Protein AF-A0A6T0YYG4-F1 (afdb_monomer_lite)

Radius of gyration: 29.87 Å; chains: 1; bounding box: 61×113×72 Å

Foldseek 3Di:
DDDDDDDDDPPPPDPDDPDPDPPPPPPPPVDPDDDDDDDDDDDDDDDDDPDDDDPPQPQPQDQFAPAPDRDGDRPVLQVPFDDDPNDGWAPLQVPPPPPAQADLACPPPRHDNCGNPDVHTNDDDPVADSVNSVVSVVVVVVVVVVCLVVDVPRPVVPDPPDDDDDDDDDDDDDDDD

Sequence (177 aa):
MIKLEVVPYEMSQAPTPPSPGIEGTVVRVFDLCADADSVNETSSWDADSESSASEADSDVIVRLGPSRKPQQLTLS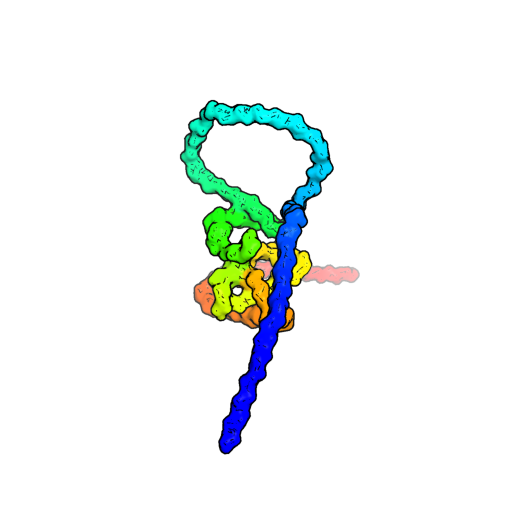TLLSVPRADGRVMSLGSARHPEECVACKFHSTARGCFEGPLCSDCHFPHSELTYSMRRKLCRRRDRLRARALLLAPGGPGARGAGAEGAAPAGRGVISEDG

pLDDT: mean 73.98, std 17.51, range [34.34, 96.5]

Organism: NCBI:txid311494

Structure (mmCIF, N/CA/C/O backbone):
data_AF-A0A6T0YYG4-F1
#
_entry.id   AF-A0A6T0YYG4-F1
#
loop_
_atom_site.group_PDB
_atom_site.id
_atom_site.type_symbol
_atom_site.label_atom_id
_atom_site.label_alt_id
_atom_site.label_comp_id
_atom_site.label_asym_id
_atom_site.label_entity_id
_atom_site.label_seq_id
_atom_site.pdbx_PDB_ins_code
_atom_site.Cartn_x
_atom_site.Cartn_y
_atom_site.Cartn_z
_atom_site.occupancy
_atom_site.B_iso_or_equiv
_atom_site.auth_seq_id
_atom_site.auth_comp_id
_atom_site.auth_asym_id
_atom_site.auth_atom_id
_atom_site.pdbx_PDB_model_num
ATOM 1 N N . MET A 1 1 ? 29.155 -51.078 -10.266 1.00 55.44 1 MET A N 1
ATOM 2 C CA . MET A 1 1 ? 28.743 -51.278 -8.859 1.00 55.44 1 MET A CA 1
ATOM 3 C C . MET A 1 1 ? 28.881 -49.939 -8.153 1.00 55.44 1 MET A C 1
ATOM 5 O O . MET A 1 1 ? 29.997 -49.452 -8.046 1.00 55.44 1 MET A O 1
ATOM 9 N N . ILE A 1 2 ? 27.770 -49.293 -7.801 1.00 48.19 2 ILE A N 1
ATOM 10 C CA . ILE A 1 2 ? 27.766 -47.952 -7.195 1.00 48.19 2 ILE A CA 1
ATOM 11 C C . ILE A 1 2 ? 27.771 -48.140 -5.675 1.00 48.19 2 ILE A C 1
ATOM 13 O O . ILE A 1 2 ? 26.847 -48.743 -5.135 1.00 48.19 2 ILE A O 1
ATOM 17 N N . LYS A 1 3 ? 28.830 -47.678 -5.000 1.00 51.50 3 LYS A N 1
ATOM 18 C CA . LYS A 1 3 ? 28.900 -47.620 -3.535 1.00 51.50 3 LYS A CA 1
ATOM 19 C C . LYS A 1 3 ? 28.125 -46.388 -3.072 1.00 51.50 3 LYS A C 1
ATOM 21 O O . LYS A 1 3 ? 28.536 -45.268 -3.352 1.00 51.50 3 LYS A O 1
ATOM 26 N N . LEU A 1 4 ? 27.000 -46.612 -2.402 1.00 62.84 4 LEU A N 1
ATOM 27 C CA . LEU A 1 4 ? 26.264 -45.582 -1.677 1.00 62.84 4 LEU A CA 1
ATOM 28 C C . LEU A 1 4 ? 26.725 -45.633 -0.220 1.00 62.84 4 LEU A C 1
ATOM 30 O O . LEU A 1 4 ? 26.376 -46.561 0.507 1.00 62.84 4 LEU A O 1
ATOM 34 N N . GLU A 1 5 ? 27.548 -44.669 0.182 1.00 69.75 5 GLU A N 1
ATOM 35 C CA . GLU A 1 5 ? 27.907 -44.459 1.584 1.00 69.75 5 GLU A CA 1
ATOM 36 C C . GLU A 1 5 ? 26.902 -43.490 2.209 1.00 69.75 5 GLU A C 1
ATOM 38 O O . GLU A 1 5 ? 26.725 -42.360 1.754 1.00 69.75 5 GLU A O 1
ATOM 43 N N . VAL A 1 6 ? 26.199 -43.970 3.234 1.00 73.62 6 VAL A N 1
ATOM 44 C CA . VAL A 1 6 ? 25.246 -43.183 4.015 1.00 73.62 6 VAL A CA 1
ATOM 45 C C . VAL A 1 6 ? 26.035 -42.446 5.088 1.00 73.62 6 VAL A C 1
ATOM 47 O O . VAL A 1 6 ? 26.528 -43.060 6.032 1.00 73.62 6 VAL A O 1
ATOM 50 N N . VAL A 1 7 ? 26.169 -41.131 4.935 1.00 75.88 7 VAL A N 1
ATOM 51 C CA . VAL A 1 7 ? 26.776 -40.272 5.956 1.00 75.88 7 VAL A CA 1
ATOM 52 C C . VAL A 1 7 ? 25.676 -39.850 6.937 1.00 75.88 7 VAL A C 1
ATOM 54 O O . VAL A 1 7 ? 24.657 -39.317 6.490 1.00 75.88 7 VAL A O 1
ATOM 57 N N . PRO A 1 8 ? 25.824 -40.088 8.253 1.00 68.25 8 PRO A N 1
ATOM 58 C CA . PRO A 1 8 ? 24.851 -39.629 9.234 1.00 68.25 8 PRO A CA 1
ATOM 59 C C . PRO A 1 8 ? 24.831 -38.097 9.269 1.00 68.25 8 PRO A C 1
ATOM 61 O O . PRO A 1 8 ? 25.856 -37.447 9.462 1.00 68.25 8 PRO A O 1
ATOM 64 N N . TYR A 1 9 ? 23.648 -37.524 9.055 1.00 75.25 9 TYR A N 1
ATOM 65 C CA . TYR A 1 9 ? 23.407 -36.093 9.181 1.00 75.25 9 TYR A CA 1
ATOM 66 C C . TYR A 1 9 ? 23.310 -35.750 10.669 1.00 75.25 9 TYR A C 1
ATOM 68 O O . TYR A 1 9 ? 22.304 -36.054 11.313 1.00 75.25 9 TYR A O 1
ATOM 76 N N . GLU A 1 10 ? 24.363 -35.156 11.233 1.00 71.00 10 GLU A N 1
ATOM 77 C CA . GLU A 1 10 ? 24.296 -34.603 12.584 1.00 71.00 10 GLU A CA 1
ATOM 78 C C . GLU A 1 10 ? 23.281 -33.457 12.604 1.00 71.00 10 GLU A C 1
ATOM 80 O O . GLU A 1 10 ? 23.464 -32.421 11.959 1.00 71.00 10 GLU A O 1
ATOM 85 N N . MET A 1 11 ? 22.188 -33.650 13.349 1.00 66.88 11 MET A N 1
ATOM 86 C CA . MET A 1 11 ? 21.245 -32.585 13.668 1.00 66.88 11 MET A CA 1
ATOM 87 C C . MET A 1 11 ? 21.965 -31.553 14.539 1.00 66.88 11 MET A C 1
ATOM 89 O O . MET A 1 11 ? 22.013 -31.671 15.763 1.00 66.88 11 MET A O 1
ATOM 93 N N . SER A 1 12 ? 22.542 -30.542 13.888 1.00 72.62 12 SER A N 1
ATOM 94 C CA . SER A 1 12 ? 22.976 -29.307 14.531 1.00 72.62 12 SER A CA 1
ATOM 95 C C . SER A 1 12 ? 21.804 -28.778 15.353 1.00 72.62 12 SER A C 1
ATOM 97 O O . SER A 1 12 ? 20.720 -28.534 14.819 1.00 72.62 12 SER A O 1
ATOM 99 N N . GLN A 1 13 ? 22.007 -28.707 16.668 1.00 67.50 13 GLN A N 1
ATOM 100 C CA . GLN A 1 13 ? 21.016 -28.238 17.627 1.00 67.50 13 GLN A CA 1
ATOM 101 C C . GLN A 1 13 ? 20.467 -26.901 17.131 1.00 67.50 13 GLN A C 1
ATOM 103 O O . GLN A 1 13 ? 21.220 -25.941 16.956 1.00 67.50 13 GLN A O 1
ATOM 108 N N . ALA A 1 14 ? 19.164 -26.867 16.845 1.00 63.75 14 ALA A N 1
ATOM 109 C CA . ALA A 1 14 ? 18.499 -25.645 16.433 1.00 63.75 14 ALA A CA 1
ATOM 110 C C . ALA A 1 14 ? 18.785 -24.560 17.484 1.00 63.75 14 ALA A C 1
ATOM 112 O O . ALA A 1 14 ? 18.705 -24.859 18.681 1.00 63.75 14 ALA A O 1
ATOM 113 N N . PRO A 1 15 ? 19.131 -23.327 17.073 1.00 70.19 15 PRO A N 1
ATOM 114 C CA . PRO A 1 15 ? 19.307 -22.237 18.018 1.00 70.19 15 PRO A CA 1
ATOM 115 C C . PRO A 1 15 ? 18.030 -22.131 18.849 1.00 70.19 15 PRO A C 1
ATOM 117 O O . PRO A 1 15 ? 16.930 -22.018 18.301 1.00 70.19 15 PRO A O 1
ATOM 120 N N . THR A 1 16 ? 18.171 -22.234 20.169 1.00 69.62 16 THR A N 1
ATOM 121 C CA . THR A 1 16 ? 17.054 -22.028 21.082 1.00 69.62 16 THR A CA 1
ATOM 122 C C . THR A 1 16 ? 16.475 -20.641 20.799 1.00 69.62 16 THR A C 1
ATOM 124 O O . THR A 1 16 ? 17.238 -19.672 20.715 1.00 69.62 16 THR A O 1
ATOM 127 N N . PRO A 1 17 ? 15.152 -20.512 20.579 1.00 71.31 17 PRO A N 1
ATOM 128 C CA . PRO A 1 17 ? 14.555 -19.197 20.418 1.00 71.31 17 PRO A CA 1
ATOM 129 C C . PRO A 1 17 ? 14.880 -18.384 21.677 1.00 71.31 17 PRO A C 1
ATOM 131 O O . PRO A 1 17 ? 14.800 -18.937 22.780 1.00 71.31 17 PRO A O 1
ATOM 134 N N . PRO A 1 18 ? 15.283 -17.108 21.543 1.00 68.56 18 PRO A N 1
ATOM 135 C CA . PRO A 1 18 ? 15.498 -16.271 22.707 1.00 68.56 18 PRO A CA 1
ATOM 136 C C . PRO A 1 18 ? 14.208 -16.279 23.523 1.00 68.56 18 PRO A C 1
ATOM 138 O O . PRO A 1 18 ? 13.122 -16.045 22.988 1.00 68.56 18 PRO A O 1
ATOM 141 N N . SER A 1 19 ? 14.338 -16.611 24.806 1.00 61.50 19 SER A N 1
ATOM 142 C CA . SER A 1 19 ? 13.266 -16.509 25.787 1.00 61.50 19 SER A CA 1
ATOM 143 C C . SER A 1 19 ? 12.554 -15.170 25.584 1.00 61.50 19 SER A C 1
ATOM 145 O O . SER A 1 19 ? 13.259 -14.167 25.432 1.00 61.50 19 SER A O 1
ATOM 147 N N . PRO A 1 20 ? 11.207 -15.104 25.573 1.00 58.69 20 PRO A N 1
ATOM 148 C CA . PRO A 1 20 ? 10.516 -13.827 25.604 1.00 58.69 20 PRO A CA 1
ATOM 149 C C . PRO A 1 20 ? 10.836 -13.183 26.952 1.00 58.69 20 PRO A C 1
ATOM 151 O O . PRO A 1 20 ? 10.154 -13.392 27.954 1.00 58.69 20 PRO A O 1
ATOM 154 N N . GLY A 1 21 ? 11.938 -12.436 26.980 1.00 46.66 21 GLY A N 1
ATOM 155 C CA . GLY A 1 21 ? 12.153 -11.403 27.959 1.00 46.66 21 GLY A CA 1
ATOM 156 C C . GLY A 1 21 ? 10.920 -10.531 27.877 1.00 46.66 21 GLY A C 1
ATOM 157 O O . GLY A 1 21 ? 10.606 -9.968 26.829 1.00 46.66 21 GLY A O 1
ATOM 158 N N . ILE A 1 22 ? 10.188 -10.492 28.977 1.00 52.34 22 ILE A N 1
ATOM 159 C CA . ILE A 1 22 ? 9.171 -9.496 29.291 1.00 52.34 22 ILE A CA 1
ATOM 160 C C . ILE A 1 22 ? 9.891 -8.145 29.416 1.00 52.34 22 ILE A C 1
ATOM 162 O O . ILE A 1 22 ? 9.968 -7.531 30.473 1.00 52.34 22 ILE A O 1
ATOM 166 N N . GLU A 1 23 ? 10.493 -7.700 28.318 1.00 48.22 23 GLU A N 1
ATOM 167 C CA . GLU A 1 23 ? 10.829 -6.314 28.094 1.00 48.22 23 GLU A CA 1
ATOM 168 C C . GLU A 1 23 ? 9.490 -5.653 27.814 1.00 48.22 23 GLU A C 1
ATOM 170 O O . GLU A 1 23 ? 8.840 -5.911 26.795 1.00 48.22 23 GLU A O 1
ATOM 175 N N . GLY A 1 24 ? 9.019 -4.891 28.802 1.00 45.84 24 GLY A N 1
ATOM 176 C CA . GLY A 1 24 ? 7.764 -4.169 28.732 1.00 45.84 24 GLY A CA 1
ATOM 177 C C . GLY A 1 24 ? 7.629 -3.506 27.369 1.00 45.84 24 GLY A C 1
ATOM 178 O O . GLY A 1 24 ? 8.444 -2.667 26.980 1.00 45.84 24 GLY A O 1
ATOM 179 N N . THR A 1 25 ? 6.596 -3.909 26.631 1.00 42.75 25 THR A N 1
ATOM 180 C CA . THR A 1 25 ? 6.190 -3.199 25.428 1.00 42.75 25 THR A CA 1
ATOM 181 C C . THR A 1 25 ? 5.700 -1.839 25.888 1.00 42.75 25 THR A C 1
ATOM 183 O O . THR A 1 25 ? 4.537 -1.654 26.234 1.00 42.75 25 THR A O 1
ATOM 186 N N . VAL A 1 26 ? 6.612 -0.873 25.906 1.00 38.94 26 VAL A N 1
ATOM 187 C CA . VAL A 1 26 ? 6.251 0.533 25.883 1.00 38.94 26 VAL A CA 1
ATOM 188 C C . VAL A 1 26 ? 5.631 0.743 24.511 1.00 38.94 26 VAL A C 1
ATOM 190 O O . VAL A 1 26 ? 6.321 0.969 23.513 1.00 38.94 26 VAL A O 1
ATOM 193 N N . VAL A 1 27 ? 4.307 0.612 24.444 1.00 34.34 27 VAL A N 1
ATOM 194 C CA . VAL A 1 27 ? 3.524 1.209 23.373 1.00 34.34 27 VAL A CA 1
ATOM 195 C C . VAL A 1 27 ? 3.804 2.701 23.490 1.00 34.34 27 VAL A C 1
ATOM 197 O O . VAL A 1 27 ? 3.193 3.398 24.291 1.00 34.34 27 VAL A O 1
ATOM 200 N N . ARG A 1 28 ? 4.794 3.197 22.742 1.00 38.03 28 ARG A N 1
ATOM 201 C CA . ARG A 1 28 ? 4.978 4.633 22.540 1.00 38.03 28 ARG A CA 1
ATOM 202 C C . ARG A 1 28 ? 3.833 5.113 21.657 1.00 38.03 28 ARG A C 1
ATOM 204 O O . ARG A 1 28 ? 3.995 5.342 20.460 1.00 38.03 28 ARG A O 1
ATOM 211 N N . VAL A 1 29 ? 2.661 5.238 22.273 1.00 44.78 29 VAL A N 1
ATOM 212 C CA . VAL A 1 29 ? 1.767 6.350 21.987 1.00 44.78 29 VAL A CA 1
ATOM 213 C C . VAL A 1 29 ? 2.624 7.598 22.190 1.00 44.78 29 VAL A C 1
ATOM 215 O O . VAL A 1 29 ? 3.399 7.678 23.143 1.00 44.78 29 VAL A O 1
ATOM 218 N N . PHE A 1 30 ? 2.583 8.534 21.251 1.00 41.38 30 PHE A N 1
ATOM 219 C CA . PHE A 1 30 ? 3.091 9.873 21.516 1.00 41.38 30 PHE A CA 1
ATOM 220 C C . PHE A 1 30 ? 2.168 10.505 22.570 1.00 41.38 30 PHE A C 1
ATOM 222 O O . PHE A 1 30 ? 1.259 11.245 22.225 1.00 41.38 30 PHE A O 1
ATOM 229 N N . ASP A 1 31 ? 2.403 10.164 23.832 1.00 41.50 31 ASP A N 1
ATOM 230 C CA . ASP A 1 31 ? 1.935 10.880 25.008 1.00 41.50 31 ASP A CA 1
ATOM 231 C C . ASP A 1 31 ? 3.180 11.432 25.697 1.00 41.50 31 ASP A C 1
ATOM 233 O O . ASP A 1 31 ? 3.932 10.741 26.386 1.00 41.50 31 ASP A O 1
ATOM 237 N N . LEU A 1 32 ? 3.440 12.707 25.430 1.00 57.53 32 LEU A N 1
ATOM 238 C CA . LEU A 1 32 ? 4.181 13.548 26.352 1.00 57.53 32 LEU A CA 1
ATOM 239 C C . LEU A 1 32 ? 3.169 14.009 27.392 1.00 57.53 32 LEU A C 1
ATOM 241 O O . LEU A 1 32 ? 2.411 14.921 27.096 1.00 57.53 32 LEU A O 1
ATOM 245 N N . CYS A 1 33 ? 3.169 13.350 28.548 1.00 41.28 33 CYS A N 1
ATOM 246 C CA . CYS A 1 33 ? 2.878 13.901 29.874 1.00 41.28 33 CYS A CA 1
ATOM 247 C C . CYS A 1 33 ? 3.189 12.790 30.883 1.00 41.28 33 CYS A C 1
ATOM 249 O O . CYS A 1 33 ? 2.337 11.980 31.234 1.00 41.28 33 CYS A O 1
ATOM 251 N N . ALA A 1 34 ? 4.456 12.721 31.284 1.00 50.53 34 ALA A N 1
ATOM 252 C CA . ALA A 1 34 ? 4.833 12.066 32.520 1.00 50.53 34 ALA A CA 1
ATOM 253 C C . ALA A 1 34 ? 4.565 13.059 33.651 1.00 50.53 34 ALA A C 1
ATOM 255 O O . ALA A 1 34 ? 5.237 14.081 33.699 1.00 50.53 34 ALA A O 1
ATOM 256 N N . ASP A 1 35 ? 3.623 12.738 34.532 1.00 44.50 35 ASP A N 1
ATOM 257 C CA . ASP A 1 35 ? 3.687 13.114 35.940 1.00 44.50 35 ASP A CA 1
ATOM 258 C C . ASP A 1 35 ? 3.151 11.944 36.765 1.00 44.50 35 ASP A C 1
ATOM 260 O O . ASP A 1 35 ? 2.163 11.293 36.416 1.00 44.50 35 ASP A O 1
ATOM 264 N N . ALA A 1 36 ? 3.917 11.628 37.800 1.00 56.75 36 ALA A N 1
ATOM 265 C CA . ALA A 1 36 ? 3.748 10.503 38.693 1.00 56.75 36 ALA A CA 1
ATOM 266 C C . ALA A 1 36 ? 2.722 10.792 39.802 1.00 56.75 36 ALA A C 1
ATOM 268 O O . ALA A 1 36 ? 2.453 11.940 40.141 1.00 56.75 36 ALA A O 1
ATOM 269 N N . ASP A 1 37 ? 2.244 9.690 40.384 1.00 58.47 37 ASP A N 1
ATOM 270 C CA . ASP A 1 37 ? 1.602 9.549 41.693 1.00 58.47 37 ASP A CA 1
ATOM 271 C C . ASP A 1 37 ? 0.221 10.188 41.908 1.00 58.47 37 ASP A C 1
ATOM 273 O O . ASP A 1 37 ? 0.076 11.325 42.349 1.00 58.47 37 ASP A O 1
ATOM 277 N N . SER A 1 38 ? -0.825 9.367 41.771 1.00 54.59 38 SER A N 1
ATOM 278 C CA . SER A 1 38 ? -2.015 9.507 42.613 1.00 54.59 38 SER A CA 1
ATOM 279 C C . SER A 1 38 ? -2.749 8.174 42.735 1.00 54.59 38 SER A C 1
ATOM 281 O O . SER A 1 38 ? -3.387 7.685 41.805 1.00 54.59 38 SER A O 1
ATOM 283 N N . VAL A 1 39 ? -2.623 7.570 43.914 1.00 67.19 39 VAL A N 1
ATOM 284 C CA . VAL A 1 39 ? -3.561 6.573 44.420 1.00 67.19 39 VAL A CA 1
ATOM 285 C C . VAL A 1 39 ? -4.910 7.262 44.617 1.00 67.19 39 VAL A C 1
ATOM 287 O O . VAL A 1 39 ? -5.011 8.143 45.463 1.00 67.19 39 VAL A O 1
ATOM 290 N N . ASN A 1 40 ? -5.952 6.865 43.883 1.00 47.84 40 ASN A N 1
ATOM 291 C CA . ASN A 1 40 ? -7.298 7.069 44.402 1.00 47.84 40 ASN A CA 1
ATOM 292 C C . ASN A 1 40 ? -8.277 5.958 44.017 1.00 47.84 40 ASN A C 1
ATOM 294 O O . ASN A 1 40 ? -8.550 5.716 42.847 1.00 47.84 40 ASN A O 1
ATOM 298 N N . GLU A 1 41 ? -8.754 5.311 45.078 1.00 48.38 41 GLU A N 1
ATOM 299 C CA . GLU A 1 41 ? -10.101 4.801 45.322 1.00 48.38 41 GLU A CA 1
ATOM 300 C C . GLU A 1 41 ? -10.849 4.063 44.201 1.00 48.38 41 GLU A C 1
ATOM 302 O O . GLU A 1 41 ? -11.306 4.608 43.198 1.00 48.38 41 GLU A O 1
ATOM 307 N N . THR A 1 42 ? -11.100 2.790 44.503 1.00 55.41 42 THR A N 1
ATOM 308 C CA . THR A 1 42 ? -12.213 1.981 44.011 1.00 55.41 42 THR A CA 1
ATOM 309 C C . THR A 1 42 ? -13.535 2.743 44.131 1.00 55.41 42 THR A C 1
ATOM 311 O O . THR A 1 42 ? -14.165 2.749 45.188 1.00 55.41 42 THR A O 1
ATOM 314 N N . SER A 1 43 ? -13.967 3.369 43.039 1.00 49.19 43 SER A N 1
ATOM 315 C CA . SER A 1 43 ? -15.344 3.825 42.874 1.00 49.19 43 SER A CA 1
ATOM 316 C C . SER A 1 43 ? -16.200 2.642 42.426 1.00 49.19 43 SER A C 1
ATOM 318 O O . SER A 1 43 ? -15.890 1.969 41.446 1.00 49.19 43 SER A O 1
ATOM 320 N N . SER A 1 44 ? -17.244 2.364 43.206 1.00 55.81 44 SER A N 1
ATOM 321 C CA . SER A 1 44 ? -18.344 1.455 42.884 1.00 55.81 44 SER A CA 1
ATOM 322 C C . SER A 1 44 ? -19.148 2.064 41.740 1.00 55.81 44 SER A C 1
ATOM 324 O O . SER A 1 44 ? -19.658 3.174 41.878 1.00 55.81 44 SER A O 1
ATOM 326 N N . TRP A 1 45 ? -19.225 1.373 40.606 1.00 69.50 45 TRP A N 1
ATOM 327 C CA . TRP A 1 45 ? -20.071 1.769 39.481 1.00 69.50 45 TRP A CA 1
ATOM 328 C C . TRP A 1 45 ? -21.381 1.005 39.610 1.00 69.50 45 TRP A C 1
ATOM 330 O O . TRP A 1 45 ? -21.578 -0.027 38.971 1.00 69.50 45 TRP A O 1
ATOM 340 N N . ASP A 1 46 ? -22.240 1.489 40.500 1.00 55.97 46 ASP A N 1
ATOM 341 C CA . ASP A 1 46 ? -23.637 1.086 40.508 1.00 55.97 46 ASP A CA 1
ATOM 342 C C . ASP A 1 46 ? -24.366 1.725 39.315 1.00 55.97 46 ASP A C 1
ATOM 344 O O . ASP A 1 46 ? -24.091 2.861 38.915 1.00 55.97 46 ASP A O 1
ATOM 348 N N . ALA A 1 47 ? -25.257 0.917 38.739 1.00 63.94 47 ALA A N 1
ATOM 349 C CA . ALA A 1 47 ? -26.221 1.214 37.683 1.00 63.94 47 ALA A CA 1
ATOM 350 C C . ALA A 1 47 ? -27.014 2.510 37.983 1.00 63.94 47 ALA A C 1
ATOM 352 O O . ALA A 1 47 ? -27.115 2.936 39.126 1.00 63.94 47 ALA A O 1
ATOM 353 N N . ASP A 1 48 ? -27.552 3.273 37.038 1.00 54.88 48 ASP A N 1
ATOM 354 C CA . ASP A 1 48 ? -28.320 2.916 35.854 1.00 54.88 48 ASP A CA 1
ATOM 355 C C . ASP A 1 48 ? -28.185 4.055 34.830 1.00 54.88 48 ASP A C 1
ATOM 357 O O . ASP A 1 48 ? -28.221 5.239 35.171 1.00 54.88 48 ASP A O 1
ATOM 361 N N . SER A 1 49 ? -28.037 3.732 33.548 1.00 62.88 49 SER A N 1
ATOM 362 C CA . SER A 1 49 ? -28.123 4.737 32.484 1.00 62.88 49 SER A CA 1
ATOM 363 C C . SER A 1 49 ? -28.849 4.151 31.289 1.00 62.88 49 SER A C 1
ATOM 365 O O . SER A 1 49 ? -28.253 3.586 30.373 1.00 62.88 49 SER A O 1
ATOM 367 N N . GLU A 1 50 ? -30.169 4.315 31.313 1.00 61.72 50 GLU A N 1
ATOM 368 C CA . GLU A 1 50 ? -31.065 4.105 30.182 1.00 61.72 50 GLU A CA 1
ATOM 369 C C . GLU A 1 50 ? -30.790 5.179 29.116 1.00 61.72 50 GLU A C 1
ATOM 371 O O . GLU A 1 50 ? -31.475 6.196 29.005 1.00 61.72 50 GLU A O 1
ATOM 376 N N . SER A 1 51 ? -29.726 4.987 28.336 1.00 61.47 51 SER A N 1
ATOM 377 C CA . SER A 1 51 ? -29.434 5.839 27.186 1.00 61.47 51 SER A CA 1
ATOM 378 C C . SER A 1 51 ? -30.291 5.400 26.007 1.00 61.47 51 SER A C 1
ATOM 380 O O . SER A 1 51 ? -30.072 4.351 25.404 1.00 61.47 51 SER A O 1
ATOM 382 N N . SER A 1 52 ? -31.278 6.231 25.681 1.00 61.16 52 SER A N 1
ATOM 383 C CA . SER A 1 52 ? -32.057 6.130 24.450 1.00 61.16 52 SER A CA 1
ATOM 384 C C . SER A 1 52 ? -31.121 6.264 23.246 1.00 61.16 52 SER A C 1
ATOM 386 O O . SER A 1 52 ? -30.636 7.352 22.933 1.00 61.16 52 SER A O 1
ATOM 388 N N . ALA A 1 53 ? -30.842 5.132 22.602 1.00 54.25 53 ALA A N 1
ATOM 389 C CA . ALA A 1 53 ? -30.013 5.027 21.413 1.00 54.25 53 ALA A CA 1
ATOM 390 C C . ALA A 1 53 ? -30.700 5.729 20.234 1.00 54.25 53 ALA A C 1
ATOM 392 O O . ALA A 1 53 ? -31.565 5.166 19.567 1.00 54.25 53 ALA A O 1
ATOM 393 N N . SER A 1 54 ? -30.312 6.975 19.974 1.00 64.12 54 SER A N 1
ATOM 394 C CA . SER A 1 54 ? -30.381 7.485 18.609 1.00 64.12 54 SER A CA 1
ATOM 395 C C . SER A 1 54 ? -29.181 6.904 17.868 1.00 64.12 54 SER A C 1
ATOM 397 O O . SER A 1 54 ? -28.056 6.983 18.361 1.00 64.12 54 SER A O 1
ATOM 399 N N . GLU A 1 55 ? -29.427 6.256 16.729 1.00 66.56 55 GLU A N 1
ATOM 400 C CA . GLU A 1 55 ? -28.411 5.681 15.841 1.00 66.56 55 GLU A CA 1
ATOM 401 C C . GLU A 1 55 ? -27.583 6.799 15.182 1.00 66.56 55 GLU A C 1
ATOM 403 O O . GLU A 1 55 ? -27.646 7.046 13.981 1.00 66.56 55 GLU A O 1
ATOM 408 N N . ALA A 1 56 ? -26.837 7.547 15.991 1.00 62.59 56 ALA A N 1
ATOM 409 C CA . ALA A 1 56 ? -25.781 8.417 15.525 1.00 62.59 56 ALA A CA 1
ATOM 410 C C . ALA A 1 56 ? -24.542 7.536 15.358 1.00 62.59 56 ALA A C 1
ATOM 412 O O . ALA A 1 56 ? -23.861 7.214 16.336 1.00 62.59 56 ALA A O 1
ATOM 413 N N . ASP A 1 57 ? -24.313 7.104 14.117 1.00 61.91 57 ASP A N 1
ATOM 414 C CA . ASP A 1 57 ? -23.096 6.436 13.655 1.00 61.91 57 ASP A CA 1
ATOM 415 C C . ASP A 1 57 ? -21.892 7.220 14.193 1.00 61.91 57 ASP A C 1
ATOM 417 O O . ASP A 1 57 ? -21.595 8.342 13.771 1.00 61.91 57 ASP A O 1
ATOM 421 N N . SER A 1 58 ? -21.308 6.714 15.276 1.00 64.62 58 SER A N 1
ATOM 422 C CA . SER A 1 58 ? -20.307 7.451 16.031 1.00 64.62 58 SER A CA 1
ATOM 423 C C . SER A 1 58 ? -18.994 7.239 15.303 1.00 64.62 58 SER A C 1
ATOM 425 O O . SER A 1 58 ? -18.347 6.201 15.451 1.00 64.62 58 SER A O 1
ATOM 427 N N . ASP A 1 59 ? -18.614 8.217 14.484 1.00 62.12 59 ASP A N 1
ATOM 428 C CA . ASP A 1 59 ? -17.341 8.207 13.775 1.00 62.12 59 ASP A CA 1
ATOM 429 C C . ASP A 1 59 ? -16.186 8.165 14.787 1.00 62.12 59 ASP A C 1
ATOM 431 O O . ASP A 1 59 ? -15.754 9.180 15.342 1.00 62.12 59 ASP A O 1
ATOM 435 N N . VAL A 1 60 ? -15.663 6.965 15.042 1.00 67.44 60 VAL A N 1
ATOM 436 C CA . VAL A 1 60 ? -14.464 6.777 15.859 1.00 67.44 60 VAL A CA 1
ATOM 437 C C . VAL A 1 60 ? -13.267 7.309 15.072 1.00 67.44 60 VAL A C 1
ATOM 439 O O . VAL A 1 60 ? -12.734 6.659 14.173 1.00 67.44 60 VAL A O 1
ATOM 442 N N . ILE A 1 61 ? -12.814 8.514 15.417 1.00 59.38 61 ILE A N 1
ATOM 443 C CA . ILE A 1 61 ? -11.659 9.145 14.774 1.00 59.38 61 ILE A CA 1
ATOM 444 C C . ILE A 1 61 ? -10.370 8.495 15.292 1.00 59.38 61 ILE A C 1
ATOM 446 O O . ILE A 1 61 ? -9.805 8.910 16.304 1.00 59.38 61 ILE A O 1
ATOM 450 N N . VAL A 1 62 ? -9.856 7.499 14.569 1.00 66.44 62 VAL A N 1
ATOM 451 C CA . VAL A 1 62 ? -8.543 6.907 14.869 1.00 66.44 62 VAL A CA 1
ATOM 452 C C . VAL A 1 62 ? -7.444 7.685 14.146 1.00 66.44 62 VAL A C 1
ATOM 454 O O . VAL A 1 62 ? -7.308 7.631 12.925 1.00 66.44 62 VAL A O 1
ATOM 457 N N . ARG A 1 63 ? -6.616 8.408 14.907 1.00 58.62 63 ARG A N 1
ATOM 458 C CA . ARG A 1 63 ? -5.446 9.115 14.367 1.00 58.62 63 ARG A CA 1
ATOM 459 C C . ARG A 1 63 ? -4.302 8.134 14.116 1.00 58.62 63 ARG A C 1
ATOM 461 O O . ARG A 1 63 ? -3.687 7.643 15.056 1.00 58.62 63 ARG A O 1
ATOM 468 N N . LEU A 1 64 ? -3.999 7.870 12.844 1.00 65.00 64 LEU A N 1
ATOM 469 C CA . LEU A 1 64 ? -2.960 6.915 12.448 1.00 65.00 64 LEU A CA 1
ATOM 470 C C . LEU A 1 64 ? -1.785 7.626 11.760 1.00 65.00 64 LEU A C 1
ATOM 472 O O . LEU A 1 64 ? -1.908 8.148 10.654 1.00 65.00 64 LEU A O 1
ATOM 476 N N . GLY A 1 65 ? -0.623 7.596 12.419 1.00 57.25 65 GLY A N 1
ATOM 477 C CA . GLY A 1 65 ? 0.676 8.001 11.869 1.00 57.25 65 GLY A CA 1
ATOM 478 C C . GLY A 1 65 ? 1.048 9.487 12.024 1.00 57.25 65 GLY A C 1
ATOM 479 O O . GLY A 1 65 ? 0.232 10.301 12.451 1.00 57.25 65 GLY A O 1
ATOM 480 N N . PRO A 1 66 ? 2.284 9.872 11.632 1.00 58.62 66 PRO A N 1
ATOM 481 C CA . PRO A 1 66 ? 2.804 11.249 11.699 1.00 58.62 66 PRO A CA 1
ATOM 482 C C . PRO A 1 66 ? 2.198 12.175 10.624 1.00 58.62 66 PRO A C 1
ATOM 484 O O . PRO A 1 66 ? 2.798 13.174 10.217 1.00 58.62 66 PRO A O 1
ATOM 487 N N . SER A 1 67 ? 1.032 11.808 10.095 1.00 56.06 67 SER A N 1
ATOM 488 C CA . SER A 1 67 ? 0.397 12.492 8.983 1.00 56.06 67 SER A CA 1
ATOM 489 C C . SER A 1 67 ? -0.052 13.883 9.425 1.00 56.06 67 SER A C 1
ATOM 491 O O . SER A 1 67 ? -0.717 14.047 10.444 1.00 56.06 67 SER A O 1
ATOM 493 N N . ARG A 1 68 ? 0.284 14.912 8.636 1.00 59.81 68 ARG A N 1
ATOM 494 C CA . ARG A 1 68 ? -0.085 16.315 8.916 1.00 59.81 68 ARG A CA 1
ATOM 495 C C . ARG A 1 68 ? -1.600 16.565 8.891 1.00 59.81 68 ARG A C 1
ATOM 497 O O . ARG A 1 68 ? -2.031 17.670 9.199 1.00 59.81 68 ARG A O 1
ATOM 504 N N . LYS A 1 69 ? -2.397 15.574 8.483 1.00 65.00 69 LYS A N 1
ATOM 505 C CA . LYS A 1 69 ? -3.858 15.622 8.490 1.00 65.00 69 LYS A CA 1
ATOM 506 C C . LYS A 1 69 ? -4.380 14.315 9.092 1.00 65.00 69 LYS A C 1
ATOM 508 O O . LYS A 1 69 ? -4.073 13.263 8.530 1.00 65.00 69 LYS A O 1
ATOM 513 N N . PRO A 1 70 ? -5.128 14.353 10.207 1.00 68.81 70 PRO A N 1
ATOM 514 C CA . PRO A 1 70 ? -5.783 13.160 10.720 1.00 68.81 70 PRO A CA 1
ATOM 515 C C . PRO A 1 70 ? -6.769 12.660 9.662 1.00 68.81 70 PRO A C 1
ATOM 517 O O . PRO A 1 70 ? -7.609 13.423 9.188 1.00 68.81 70 PRO A O 1
ATOM 520 N N . GLN A 1 71 ? -6.629 11.404 9.250 1.00 75.00 71 GLN A N 1
ATOM 521 C CA . GLN A 1 71 ? -7.627 10.750 8.412 1.00 75.00 71 GLN A CA 1
ATOM 522 C C . GLN A 1 71 ? -8.694 10.158 9.329 1.00 75.00 71 GLN A C 1
ATOM 524 O O . GLN A 1 71 ? -8.361 9.497 10.311 1.00 75.00 71 GLN A O 1
ATOM 529 N N . GLN A 1 72 ? -9.960 10.429 9.029 1.00 80.94 72 GLN A N 1
ATOM 530 C CA . GLN A 1 72 ? -11.085 9.773 9.685 1.00 80.94 72 GLN A CA 1
ATOM 531 C C . GLN A 1 72 ? -11.341 8.453 8.962 1.00 80.94 72 GLN A C 1
ATOM 533 O O . GLN A 1 72 ? -11.435 8.431 7.734 1.00 80.94 72 GLN A O 1
ATOM 538 N N . LEU A 1 73 ? -11.396 7.358 9.716 1.00 81.12 73 LEU A N 1
ATOM 539 C CA . LEU A 1 73 ? -11.687 6.026 9.198 1.00 81.12 73 LEU A CA 1
ATOM 540 C C . LEU A 1 73 ? -12.941 5.510 9.876 1.00 81.12 73 LEU A C 1
ATOM 542 O O . LEU A 1 73 ? -13.034 5.556 11.098 1.00 81.12 73 LEU A O 1
ATOM 546 N N . THR A 1 74 ? -13.863 4.968 9.088 1.00 86.94 74 THR A N 1
ATOM 547 C CA . THR A 1 74 ? -15.010 4.250 9.639 1.00 86.94 74 THR A CA 1
ATOM 548 C C . THR A 1 74 ? -14.540 2.954 10.304 1.00 86.94 74 THR A C 1
ATOM 550 O O . THR A 1 74 ? -13.562 2.326 9.870 1.00 86.94 74 THR A O 1
ATOM 553 N N . LEU A 1 75 ? -15.263 2.502 11.332 1.00 85.75 75 LEU A N 1
ATOM 554 C CA . LEU A 1 75 ? -14.982 1.218 11.986 1.00 85.75 75 LEU A CA 1
ATOM 555 C C . LEU A 1 75 ? -15.058 0.046 11.003 1.00 85.75 75 LEU A C 1
ATOM 557 O O . LEU A 1 75 ? -14.213 -0.848 11.043 1.00 85.75 75 LEU A O 1
ATOM 561 N N . SER A 1 76 ? -16.008 0.088 10.065 1.00 88.44 76 SER A N 1
ATOM 562 C CA . SER A 1 76 ? -16.132 -0.903 8.991 1.00 88.44 76 SER A CA 1
ATOM 563 C C . SER A 1 76 ? -14.853 -1.010 8.155 1.00 88.44 76 SER A C 1
ATOM 565 O O . SER A 1 76 ? -14.383 -2.115 7.879 1.00 88.44 76 SER A O 1
ATOM 567 N N . THR A 1 77 ? -14.225 0.127 7.835 1.00 86.56 77 THR A N 1
ATOM 568 C CA . THR A 1 77 ? -12.947 0.151 7.114 1.00 86.56 77 THR A CA 1
ATOM 569 C C . THR A 1 77 ? -11.851 -0.500 7.948 1.00 86.56 77 THR A C 1
ATOM 571 O O . THR A 1 77 ? -11.167 -1.390 7.449 1.00 86.56 77 THR A O 1
ATOM 574 N N . LEU A 1 78 ? -11.711 -0.124 9.224 1.00 86.38 78 LEU A N 1
ATOM 575 C CA . LEU A 1 78 ? -10.681 -0.665 10.124 1.00 86.38 78 LEU A CA 1
ATOM 576 C C . LEU A 1 78 ? -10.795 -2.178 10.353 1.00 86.38 78 LEU A C 1
ATOM 578 O O . LEU A 1 78 ? -9.770 -2.846 10.500 1.00 86.38 78 LEU A O 1
ATOM 582 N N . LEU A 1 79 ? -12.014 -2.715 10.375 1.00 89.56 79 LEU A N 1
ATOM 583 C CA . LEU A 1 79 ? -12.262 -4.153 10.497 1.00 89.56 79 LEU A CA 1
ATOM 584 C C . LEU A 1 79 ? -11.937 -4.919 9.208 1.00 89.56 79 LEU A C 1
ATOM 586 O O . LEU A 1 79 ? -11.524 -6.073 9.282 1.00 89.56 79 LEU A O 1
ATOM 590 N N . SER A 1 80 ? -12.069 -4.280 8.041 1.00 89.25 80 SER A N 1
ATOM 591 C CA . SER A 1 80 ? -11.717 -4.889 6.749 1.00 89.25 80 SER A CA 1
ATOM 592 C C . SER A 1 80 ? -10.208 -4.973 6.497 1.00 89.25 80 SER A C 1
ATOM 594 O O . SER A 1 80 ? -9.761 -5.736 5.639 1.00 89.25 80 SER A O 1
ATOM 596 N N . VAL A 1 81 ? -9.408 -4.180 7.219 1.00 90.75 81 VAL A N 1
ATOM 597 C CA . VAL A 1 81 ? -7.966 -4.125 6.984 1.00 90.75 81 VAL A CA 1
ATOM 598 C C . VAL A 1 81 ? -7.290 -5.377 7.553 1.00 90.75 81 VAL A C 1
ATOM 600 O O . VAL A 1 81 ? -7.427 -5.652 8.750 1.00 90.75 81 VAL A O 1
ATOM 603 N N . PRO A 1 82 ? -6.509 -6.120 6.744 1.00 92.62 82 PRO A N 1
ATOM 604 C CA . PRO A 1 82 ? -5.792 -7.289 7.231 1.00 92.62 82 PRO A CA 1
ATOM 605 C C . PRO A 1 82 ? -4.829 -6.921 8.366 1.00 92.62 82 PRO A C 1
ATOM 607 O O . PRO A 1 82 ? -4.262 -5.825 8.409 1.00 92.62 82 PRO A O 1
ATOM 610 N N . ARG A 1 83 ? -4.629 -7.854 9.297 1.00 94.19 83 ARG A N 1
ATOM 611 C CA . ARG A 1 83 ? -3.708 -7.700 10.427 1.00 94.19 83 ARG A CA 1
ATOM 612 C C . ARG A 1 83 ? -2.600 -8.736 10.327 1.00 94.19 83 ARG A C 1
ATOM 614 O O . ARG A 1 83 ? -2.868 -9.891 10.016 1.00 94.19 83 ARG A O 1
ATOM 621 N N . ALA A 1 84 ? -1.375 -8.315 10.606 1.00 92.81 84 ALA A N 1
ATOM 622 C CA . ALA A 1 84 ? -0.207 -9.186 10.674 1.00 92.81 84 ALA A CA 1
ATOM 623 C C . ALA A 1 84 ? 0.577 -8.841 11.941 1.00 92.81 84 ALA A C 1
ATOM 625 O O . ALA A 1 84 ? 0.824 -7.662 12.199 1.00 92.81 84 ALA A O 1
ATOM 626 N N . ASP A 1 85 ? 0.904 -9.845 12.756 1.00 91.25 85 ASP A N 1
ATOM 627 C CA . ASP A 1 85 ? 1.674 -9.686 14.001 1.00 91.25 85 ASP A CA 1
ATOM 628 C C . ASP A 1 85 ? 1.086 -8.635 14.964 1.00 91.25 85 ASP A C 1
ATOM 630 O O . ASP A 1 85 ? 1.795 -7.823 15.560 1.00 91.25 85 ASP A O 1
ATOM 634 N N . GLY A 1 86 ? -0.248 -8.576 15.054 1.00 89.44 86 GLY A N 1
ATOM 635 C CA . GLY A 1 86 ? -0.958 -7.587 15.874 1.00 89.44 86 GLY A CA 1
ATOM 636 C C . GLY A 1 86 ? -0.930 -6.153 15.324 1.00 89.44 86 GLY A C 1
ATOM 637 O O . GLY A 1 86 ? -1.480 -5.250 15.951 1.00 89.44 86 GLY A O 1
ATOM 638 N N . ARG A 1 87 ? -0.341 -5.922 14.143 1.00 89.31 87 ARG A N 1
ATOM 639 C CA . ARG A 1 87 ? -0.314 -4.619 13.466 1.00 89.31 87 ARG A CA 1
ATOM 640 C C . ARG A 1 87 ? -1.344 -4.565 12.346 1.00 89.31 87 ARG A C 1
ATOM 642 O O . ARG A 1 87 ? -1.506 -5.508 11.573 1.00 89.31 87 ARG A O 1
ATOM 649 N N . VAL A 1 88 ? -2.019 -3.425 12.237 1.00 91.19 88 VAL A N 1
ATOM 650 C CA . VAL A 1 88 ? -2.933 -3.136 11.128 1.00 91.19 88 VAL A CA 1
ATOM 651 C C . VAL A 1 88 ? -2.106 -2.910 9.864 1.00 91.19 88 VAL A C 1
ATOM 653 O O . VAL A 1 88 ? -1.191 -2.081 9.855 1.00 91.19 88 VAL A O 1
ATOM 656 N N . MET A 1 89 ? -2.394 -3.675 8.814 1.00 94.44 89 MET A N 1
ATOM 657 C CA . MET A 1 89 ? -1.728 -3.533 7.521 1.00 94.44 89 MET A CA 1
ATOM 658 C C . MET A 1 89 ? -2.375 -2.416 6.702 1.00 94.44 89 MET A C 1
ATOM 660 O O . MET A 1 89 ? -3.123 -1.596 7.220 1.00 94.44 89 MET A O 1
ATOM 664 N N . SER A 1 90 ? -2.026 -2.306 5.430 1.00 95.25 90 SER A N 1
ATOM 665 C CA . SER A 1 90 ? -2.707 -1.405 4.512 1.00 95.25 90 SER A CA 1
ATOM 666 C C . SER A 1 90 ? -3.832 -2.120 3.766 1.00 95.25 90 SER A C 1
ATOM 668 O O . SER A 1 90 ? -3.814 -3.342 3.628 1.00 95.25 90 SER A O 1
ATOM 670 N N . LEU A 1 91 ? -4.773 -1.368 3.197 1.00 94.44 91 LEU A N 1
ATOM 671 C CA . LEU A 1 91 ? -5.768 -1.908 2.265 1.00 94.44 91 LEU A CA 1
ATOM 672 C C . LEU A 1 91 ? -5.107 -2.618 1.073 1.00 94.44 91 LEU A C 1
ATOM 674 O O . LEU A 1 91 ? -5.580 -3.658 0.621 1.00 94.44 91 LEU A O 1
ATOM 678 N N . GLY A 1 92 ? -3.966 -2.106 0.600 1.00 94.00 92 GLY A N 1
ATOM 679 C CA . GLY A 1 92 ? -3.179 -2.744 -0.456 1.00 94.00 92 GLY A CA 1
ATOM 680 C C . GLY A 1 92 ? -2.665 -4.144 -0.098 1.00 94.00 92 GLY A C 1
ATOM 681 O O . GLY A 1 92 ? -2.420 -4.944 -1.002 1.00 94.00 92 GLY A O 1
ATOM 682 N N . SER A 1 93 ? -2.541 -4.473 1.192 1.00 95.62 93 SER A N 1
ATOM 683 C CA . SER A 1 93 ? -2.145 -5.810 1.646 1.00 95.62 93 SER A CA 1
ATOM 684 C C . SER A 1 93 ? -3.215 -6.878 1.406 1.00 95.62 93 SER A C 1
ATOM 686 O O . SER A 1 93 ? -2.871 -8.054 1.368 1.00 95.62 93 SER A O 1
ATOM 688 N N . ALA A 1 94 ? -4.481 -6.510 1.170 1.00 94.19 94 ALA A N 1
ATOM 689 C CA . ALA A 1 94 ? -5.542 -7.473 0.850 1.00 94.19 94 ALA A CA 1
ATOM 690 C C . ALA A 1 94 ? -5.315 -8.212 -0.486 1.00 94.19 94 ALA A C 1
ATOM 692 O O . ALA A 1 94 ? -5.942 -9.233 -0.743 1.00 94.19 94 ALA A O 1
ATOM 693 N N . ARG A 1 95 ? -4.413 -7.704 -1.341 1.00 92.31 95 ARG A N 1
ATOM 694 C CA . ARG A 1 95 ? -4.052 -8.306 -2.640 1.00 92.31 95 ARG A CA 1
ATOM 695 C C . ARG A 1 95 ? -2.784 -9.167 -2.571 1.00 92.31 95 ARG A C 1
ATOM 697 O O . ARG A 1 95 ? -2.269 -9.588 -3.605 1.00 92.31 95 ARG A O 1
ATOM 704 N N . HIS A 1 96 ? -2.241 -9.373 -1.373 1.00 93.44 96 HIS A N 1
ATOM 705 C CA . HIS A 1 96 ? -1.101 -10.251 -1.138 1.00 93.44 96 HIS A CA 1
ATOM 706 C C . HIS A 1 96 ? -1.565 -11.721 -1.078 1.00 93.44 96 HIS A C 1
ATOM 708 O O . HIS A 1 96 ? -2.579 -11.976 -0.430 1.00 93.44 96 HIS A O 1
ATOM 714 N N . PRO A 1 97 ? -0.855 -12.691 -1.695 1.00 93.19 97 PRO A N 1
ATOM 715 C CA . PRO A 1 97 ? 0.453 -12.567 -2.353 1.00 93.19 97 PRO A CA 1
ATOM 716 C C . PRO A 1 97 ? 0.418 -12.279 -3.867 1.00 93.19 97 PRO A C 1
ATOM 718 O O . PRO A 1 97 ? 1.426 -11.824 -4.403 1.00 93.19 97 PRO A O 1
ATOM 721 N N . GLU A 1 98 ? -0.705 -12.502 -4.557 1.00 91.69 98 GLU A N 1
ATOM 722 C CA . GLU A 1 98 ? -0.721 -12.629 -6.028 1.00 91.69 98 GLU A CA 1
ATOM 723 C C . GLU A 1 98 ? -0.515 -11.316 -6.804 1.00 91.69 98 GLU A C 1
ATOM 725 O O . GLU A 1 98 ? 0.326 -11.245 -7.699 1.00 91.69 98 GLU A O 1
ATOM 730 N N . GLU A 1 99 ? -1.234 -10.246 -6.452 1.00 90.19 99 GLU A N 1
ATOM 731 C CA . GLU A 1 99 ? -1.161 -8.945 -7.145 1.00 90.19 99 GLU A CA 1
ATOM 732 C C . GLU A 1 99 ? -0.551 -7.863 -6.252 1.00 90.19 99 GLU A C 1
ATOM 734 O O . GLU A 1 99 ? -0.993 -6.707 -6.175 1.00 90.19 99 GLU A O 1
ATOM 739 N N . CYS A 1 100 ? 0.486 -8.266 -5.531 1.00 93.19 100 CYS A N 1
ATOM 740 C CA . CYS A 1 100 ? 1.078 -7.456 -4.495 1.00 93.19 100 CYS A CA 1
ATOM 741 C C . CYS A 1 100 ? 2.037 -6.395 -5.058 1.00 93.19 100 CYS A C 1
ATOM 743 O O . CYS A 1 100 ? 3.022 -6.704 -5.731 1.00 93.19 100 CYS A O 1
ATOM 745 N N . VAL A 1 101 ? 1.808 -5.123 -4.714 1.00 95.31 101 VAL A N 1
ATOM 746 C CA . VAL A 1 101 ? 2.764 -4.034 -4.968 1.00 95.31 101 VAL A CA 1
ATOM 747 C C . VAL A 1 101 ? 3.239 -3.481 -3.635 1.00 95.31 101 VAL A C 1
ATOM 749 O O . VAL A 1 101 ? 2.475 -2.852 -2.912 1.00 95.31 101 VAL A O 1
ATOM 752 N N . ALA A 1 102 ? 4.502 -3.742 -3.302 1.00 96.31 102 ALA A N 1
ATOM 753 C CA . ALA A 1 102 ? 5.103 -3.338 -2.037 1.00 96.31 102 ALA A CA 1
ATOM 754 C C . ALA A 1 102 ? 5.167 -1.810 -1.891 1.00 96.31 102 ALA A C 1
ATOM 756 O O . ALA A 1 102 ? 5.664 -1.106 -2.775 1.00 96.31 102 ALA A O 1
ATOM 757 N N . CYS A 1 103 ? 4.761 -1.298 -0.732 1.00 95.50 103 CYS A N 1
ATOM 758 C CA . CYS A 1 103 ? 4.843 0.120 -0.417 1.00 95.50 103 CYS A CA 1
ATOM 759 C C . CYS A 1 103 ? 6.302 0.567 -0.300 1.00 95.50 103 CYS A C 1
ATOM 761 O O . CYS A 1 103 ? 7.078 0.067 0.520 1.00 95.50 103 CYS A O 1
ATOM 763 N N . LYS A 1 104 ? 6.679 1.577 -1.091 1.00 94.12 104 LYS A N 1
ATOM 764 C CA . LYS A 1 104 ? 8.038 2.144 -1.077 1.00 94.12 104 LYS A CA 1
ATOM 765 C C . LYS A 1 104 ? 8.385 2.891 0.218 1.00 94.12 104 LYS A C 1
ATOM 767 O O . LYS A 1 104 ? 9.563 3.130 0.469 1.00 94.12 104 LYS A O 1
ATOM 772 N N . PHE A 1 105 ? 7.378 3.290 1.000 1.00 92.19 105 PHE A N 1
ATOM 773 C CA . PHE A 1 105 ? 7.542 4.103 2.208 1.00 92.19 105 PHE A CA 1
ATOM 774 C C . PHE A 1 105 ? 7.381 3.318 3.512 1.00 92.19 105 PHE A C 1
ATOM 776 O O . PHE A 1 105 ? 7.858 3.785 4.543 1.00 92.19 105 PHE A O 1
ATOM 783 N N . HIS A 1 106 ? 6.771 2.129 3.478 1.00 93.06 106 HIS A N 1
ATOM 784 C CA . HIS A 1 106 ? 6.504 1.337 4.681 1.00 93.06 106 HIS A CA 1
ATOM 785 C C . HIS A 1 106 ? 7.785 1.008 5.464 1.00 93.06 106 HIS A C 1
ATOM 787 O O . HIS A 1 106 ? 7.835 1.207 6.669 1.00 93.06 106 HIS A O 1
ATOM 793 N N . SER A 1 107 ? 8.856 0.606 4.770 1.00 90.19 107 SER A N 1
ATOM 794 C CA . SER A 1 107 ? 10.141 0.273 5.405 1.00 90.19 107 SER A CA 1
ATOM 795 C C . SER A 1 107 ? 11.052 1.482 5.659 1.00 90.19 107 SER A C 1
ATOM 797 O O . SER A 1 107 ? 12.245 1.304 5.888 1.00 90.19 107 SER A O 1
ATOM 799 N N . THR A 1 108 ? 10.559 2.712 5.508 1.00 90.12 108 THR A N 1
ATOM 800 C CA . THR A 1 108 ? 11.359 3.917 5.784 1.00 90.12 108 THR A CA 1
ATOM 801 C C . THR A 1 108 ? 11.158 4.353 7.229 1.00 90.12 108 THR A C 1
ATOM 803 O O . THR A 1 108 ? 10.080 4.152 7.776 1.00 90.12 108 THR A O 1
ATOM 806 N N . ALA A 1 109 ? 12.146 5.021 7.832 1.00 90.12 109 ALA A N 1
ATOM 807 C CA . ALA A 1 109 ? 12.034 5.518 9.210 1.00 90.12 109 ALA A CA 1
ATOM 808 C C . ALA A 1 109 ? 10.838 6.469 9.426 1.00 90.12 109 ALA A C 1
ATOM 810 O O . ALA A 1 109 ? 10.314 6.565 10.529 1.00 90.12 109 ALA A O 1
ATOM 811 N N . ARG A 1 110 ? 10.389 7.162 8.368 1.00 89.00 110 ARG A N 1
ATOM 812 C CA . ARG A 1 110 ? 9.211 8.044 8.407 1.00 89.00 110 ARG A CA 1
ATOM 813 C C . ARG A 1 110 ? 7.879 7.293 8.313 1.00 89.00 110 ARG A C 1
ATOM 815 O O . ARG A 1 110 ? 6.854 7.856 8.680 1.00 89.00 110 ARG A O 1
ATOM 822 N N . GLY A 1 111 ? 7.887 6.064 7.799 1.00 90.50 111 GLY A N 1
ATOM 823 C CA . GLY A 1 111 ? 6.685 5.289 7.514 1.00 90.50 111 GLY A CA 1
ATOM 824 C C . GLY A 1 111 ? 5.889 5.784 6.302 1.00 90.50 111 GLY A C 1
ATOM 825 O O . GLY A 1 111 ? 6.228 6.767 5.635 1.00 90.50 111 GLY A O 1
ATOM 826 N N . CYS A 1 112 ? 4.814 5.057 5.991 1.00 91.62 112 CYS A N 1
ATOM 827 C CA . CYS A 1 112 ? 3.871 5.437 4.945 1.00 91.62 112 CYS A CA 1
ATOM 828 C C . CYS A 1 112 ? 2.955 6.571 5.424 1.00 91.62 112 CYS A C 1
ATOM 830 O O . CYS A 1 112 ? 2.383 6.493 6.507 1.00 91.62 112 CYS A O 1
ATOM 832 N N . PHE A 1 113 ? 2.773 7.594 4.587 1.00 89.25 113 PHE A N 1
ATOM 833 C CA . PHE A 1 113 ? 1.910 8.738 4.892 1.00 89.25 113 PHE A CA 1
ATOM 834 C C . PHE A 1 113 ? 0.414 8.382 4.913 1.00 89.25 113 PHE A C 1
ATOM 836 O O . PHE A 1 113 ? -0.354 8.990 5.653 1.00 89.25 113 PHE A O 1
ATOM 843 N N . GLU A 1 114 ? 0.009 7.396 4.108 1.00 90.44 114 GLU A N 1
ATOM 844 C CA . GLU A 1 114 ? -1.386 6.949 3.977 1.00 90.44 114 GLU A CA 1
ATOM 845 C C . GLU A 1 114 ? -1.795 5.950 5.070 1.00 90.44 114 GLU A C 1
ATOM 847 O O . GLU A 1 114 ? -2.968 5.604 5.176 1.00 90.44 114 GLU A O 1
ATOM 852 N N . GLY A 1 115 ? -0.844 5.461 5.878 1.00 91.12 115 GLY A N 1
ATOM 853 C CA . GLY A 1 115 ? -1.137 4.516 6.954 1.00 91.12 115 GLY A CA 1
ATOM 854 C C . GLY A 1 115 ? -1.923 3.287 6.456 1.00 91.12 115 GLY A C 1
ATOM 855 O O . GLY A 1 115 ? -1.562 2.715 5.422 1.00 91.12 115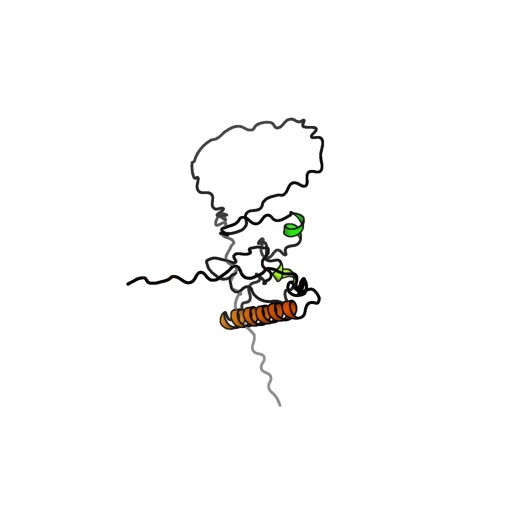 GLY A O 1
ATOM 856 N N . PRO A 1 116 ? -2.992 2.871 7.158 1.00 92.12 116 PRO A N 1
ATOM 857 C CA . PRO A 1 116 ? -3.833 1.743 6.750 1.00 92.12 116 PRO A CA 1
ATOM 858 C C . PRO A 1 116 ? -4.604 1.944 5.444 1.00 92.12 116 PRO A C 1
ATOM 860 O O . PRO A 1 116 ? -4.953 0.964 4.794 1.00 92.12 116 PRO A O 1
ATOM 863 N N . LEU A 1 117 ? -4.829 3.185 5.004 1.00 91.81 117 LEU A N 1
ATOM 864 C CA . LEU A 1 117 ? -5.483 3.452 3.719 1.00 91.81 117 LEU A CA 1
ATOM 865 C C . LEU A 1 117 ? -4.552 3.289 2.519 1.00 91.81 117 LEU A C 1
ATOM 867 O O . LEU A 1 117 ? -4.982 3.478 1.380 1.00 91.81 117 LEU A O 1
ATOM 871 N N . CYS A 1 118 ? -3.281 2.945 2.743 1.00 93.31 118 CYS A N 1
ATOM 872 C CA . CYS A 1 118 ? -2.342 2.842 1.645 1.00 93.31 118 CYS A CA 1
ATOM 873 C C . CYS A 1 118 ? -2.803 1.815 0.604 1.00 93.31 118 CYS A C 1
ATOM 875 O O . CYS A 1 118 ? -3.124 0.668 0.915 1.00 93.31 118 CYS A O 1
ATOM 877 N N . SER A 1 119 ? -2.804 2.222 -0.664 1.00 94.12 119 SER A N 1
ATOM 878 C CA . SER A 1 119 ? -3.165 1.325 -1.772 1.00 94.12 119 SER A CA 1
ATOM 879 C C . SER A 1 119 ? -2.049 0.333 -2.141 1.00 94.12 119 SER A C 1
ATOM 881 O O . SER A 1 119 ? -2.239 -0.524 -3.005 1.00 94.12 119 SER A O 1
ATOM 883 N N . ASP A 1 120 ? -0.872 0.477 -1.528 1.00 95.69 120 ASP A N 1
ATOM 884 C CA . ASP A 1 120 ? 0.271 -0.430 -1.622 1.00 95.69 120 ASP A CA 1
ATOM 885 C C . ASP A 1 120 ? 0.337 -1.369 -0.422 1.00 95.69 120 ASP A C 1
ATOM 887 O O . ASP A 1 120 ? -0.086 -1.017 0.673 1.00 95.69 120 ASP A O 1
ATOM 891 N N . CYS A 1 121 ? 0.934 -2.540 -0.609 1.00 96.50 121 CYS A N 1
ATOM 892 C CA . CYS A 1 121 ? 1.104 -3.558 0.417 1.00 96.50 121 CYS A CA 1
ATOM 893 C C . CYS A 1 121 ? 2.130 -3.155 1.489 1.00 96.50 121 CYS A C 1
ATOM 895 O O . CYS A 1 121 ? 3.223 -2.670 1.178 1.00 96.50 121 CYS A O 1
ATOM 897 N N . HIS A 1 122 ? 1.782 -3.391 2.752 1.00 95.81 122 HIS A N 1
ATOM 898 C CA . HIS A 1 122 ? 2.638 -3.186 3.923 1.00 95.81 122 HIS A CA 1
ATOM 899 C C . HIS A 1 122 ? 3.290 -4.475 4.452 1.00 95.81 122 HIS A C 1
ATOM 901 O O . HIS A 1 122 ? 4.023 -4.408 5.432 1.00 95.81 122 HIS A O 1
ATOM 907 N N . PHE A 1 123 ? 3.090 -5.634 3.816 1.00 95.50 123 PHE A N 1
ATOM 908 C CA . PHE A 1 123 ? 3.817 -6.846 4.205 1.00 95.50 123 PHE A CA 1
ATOM 909 C C . PHE A 1 123 ? 5.333 -6.708 3.952 1.00 95.50 123 PHE A C 1
ATOM 911 O O . PHE A 1 123 ? 5.758 -6.022 3.011 1.00 95.50 123 PHE A O 1
ATOM 918 N N . PRO A 1 124 ? 6.175 -7.349 4.782 1.00 92.19 124 PRO A N 1
ATOM 919 C CA . PRO A 1 124 ? 7.608 -7.392 4.554 1.00 92.19 124 PRO A CA 1
ATOM 920 C C . PRO A 1 124 ? 7.912 -8.196 3.287 1.00 92.19 124 PRO A C 1
ATOM 922 O O . PRO A 1 124 ? 7.560 -9.363 3.161 1.00 92.19 124 PRO A O 1
ATOM 925 N N . HIS A 1 125 ? 8.604 -7.562 2.344 1.00 93.50 125 HIS A N 1
ATOM 926 C CA . HIS A 1 125 ? 9.041 -8.187 1.101 1.00 93.50 125 HIS A CA 1
ATOM 927 C C . HIS A 1 125 ? 10.566 -8.295 1.078 1.00 93.50 125 HIS A C 1
ATOM 929 O O . HIS A 1 125 ? 11.241 -7.448 0.487 1.00 93.50 125 HIS A O 1
ATOM 935 N N . SER A 1 126 ? 11.107 -9.318 1.742 1.00 91.38 126 SER A N 1
ATOM 936 C CA . SER A 1 126 ? 12.552 -9.605 1.779 1.00 91.38 126 SER A CA 1
ATOM 937 C C . SER A 1 126 ? 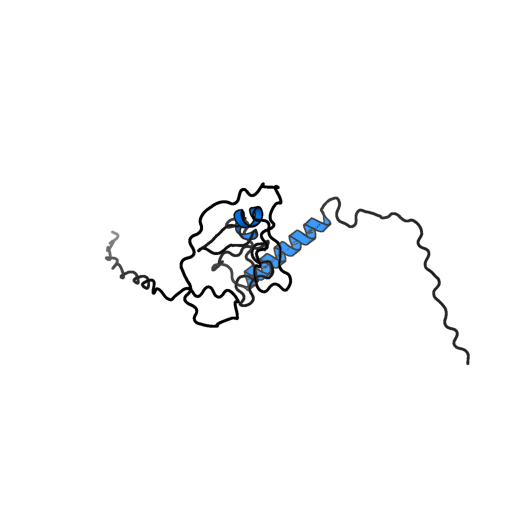13.123 -9.917 0.392 1.00 91.38 126 SER A C 1
ATOM 939 O O . SER A 1 126 ? 14.254 -9.545 0.091 1.00 91.38 126 SER A O 1
ATOM 941 N N . GLU A 1 127 ? 12.315 -10.514 -0.483 1.00 92.31 127 GLU A N 1
ATOM 942 C CA . GLU A 1 127 ? 12.688 -10.862 -1.860 1.00 92.31 127 GLU A CA 1
ATOM 943 C C . GLU A 1 127 ? 12.856 -9.632 -2.771 1.00 92.31 127 GLU A C 1
ATOM 945 O O . GLU A 1 127 ? 13.534 -9.678 -3.801 1.00 92.31 127 GLU A O 1
ATOM 950 N N . LEU A 1 128 ? 12.250 -8.496 -2.407 1.00 93.19 128 LEU A N 1
ATOM 951 C CA . LEU A 1 128 ? 12.220 -7.300 -3.240 1.00 93.19 128 LEU A CA 1
ATOM 952 C C . LEU A 1 128 ? 13.236 -6.254 -2.778 1.00 93.19 128 LEU A C 1
ATOM 954 O O . LEU A 1 128 ? 13.018 -5.487 -1.833 1.00 93.19 128 LEU A O 1
ATOM 958 N N . THR A 1 129 ? 14.314 -6.113 -3.551 1.00 93.25 129 THR A N 1
ATOM 959 C CA . THR A 1 129 ? 15.256 -5.000 -3.376 1.00 93.25 129 THR A CA 1
ATOM 960 C C . TH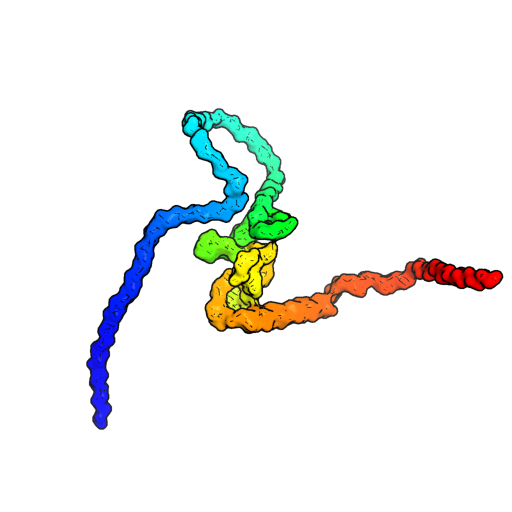R A 1 129 ? 14.545 -3.646 -3.503 1.00 93.25 129 THR A C 1
ATOM 962 O O . THR A 1 129 ? 13.537 -3.486 -4.200 1.00 93.25 129 THR A O 1
ATOM 965 N N . TYR A 1 130 ? 15.073 -2.616 -2.835 1.00 88.81 130 TYR A N 1
ATOM 966 C CA . TYR A 1 130 ? 14.483 -1.271 -2.847 1.00 88.81 130 TYR A CA 1
ATOM 967 C C . TYR A 1 130 ? 14.303 -0.700 -4.268 1.00 88.81 130 TYR A C 1
ATOM 969 O O . TYR A 1 130 ? 13.287 -0.069 -4.575 1.00 88.81 130 TYR A O 1
ATOM 977 N N . SER A 1 131 ? 15.263 -0.956 -5.163 1.00 90.88 131 SER A N 1
ATOM 978 C CA . SER A 1 131 ? 15.199 -0.508 -6.557 1.00 90.88 131 SER A CA 1
ATOM 979 C C . SER A 1 131 ? 14.070 -1.199 -7.330 1.00 90.88 131 SER A C 1
ATOM 981 O O . SER A 1 131 ? 13.368 -0.529 -8.094 1.00 90.88 131 SER A O 1
ATOM 983 N N . MET A 1 132 ? 13.832 -2.495 -7.091 1.00 92.56 132 MET A N 1
ATOM 984 C CA . MET A 1 132 ? 12.702 -3.228 -7.668 1.00 92.56 132 MET A 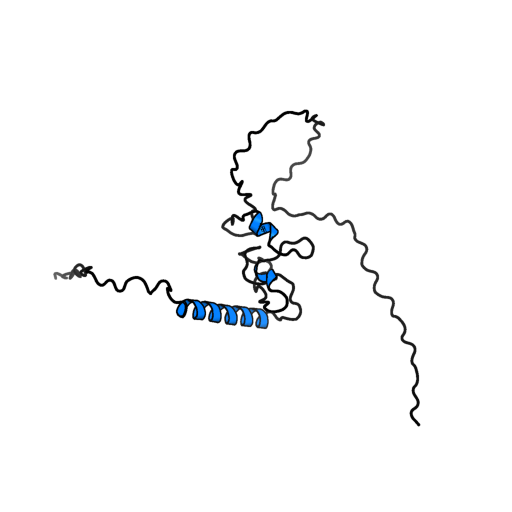CA 1
ATOM 985 C C . MET A 1 132 ? 11.366 -2.711 -7.135 1.00 92.56 132 MET A C 1
ATOM 987 O O . MET A 1 132 ? 10.488 -2.403 -7.942 1.00 92.56 132 MET A O 1
ATOM 991 N N . ARG A 1 133 ? 11.242 -2.484 -5.817 1.00 92.94 133 ARG A N 1
ATOM 992 C CA . ARG A 1 133 ? 10.038 -1.869 -5.222 1.00 92.94 133 ARG A CA 1
ATOM 993 C C . ARG A 1 133 ? 9.706 -0.535 -5.891 1.00 92.94 133 ARG A C 1
ATOM 995 O O . ARG A 1 133 ? 8.595 -0.333 -6.375 1.00 92.94 133 ARG A O 1
ATOM 1002 N N . ARG A 1 134 ? 10.698 0.352 -6.043 1.00 89.88 134 ARG A N 1
ATOM 1003 C CA . ARG A 1 134 ? 10.513 1.653 -6.712 1.00 89.88 134 ARG A CA 1
ATOM 1004 C C . ARG A 1 134 ? 10.106 1.514 -8.183 1.00 89.88 134 ARG A C 1
ATOM 1006 O O . ARG A 1 134 ? 9.285 2.303 -8.655 1.00 89.88 134 ARG A O 1
ATOM 1013 N N . LYS A 1 135 ? 10.677 0.549 -8.915 1.00 92.50 135 LYS A N 1
ATOM 1014 C CA . LYS A 1 135 ? 10.312 0.265 -10.315 1.00 92.50 135 LYS A CA 1
ATOM 1015 C C . LYS A 1 135 ? 8.865 -0.227 -10.426 1.00 92.50 135 LYS A C 1
ATOM 1017 O O . LYS A 1 135 ? 8.141 0.283 -11.279 1.00 92.50 135 LYS A O 1
ATOM 1022 N N . LEU A 1 136 ? 8.436 -1.147 -9.558 1.00 92.69 136 LEU A N 1
ATOM 1023 C CA . LEU A 1 136 ? 7.065 -1.668 -9.535 1.00 92.69 136 LEU A CA 1
ATOM 1024 C C . LEU A 1 136 ? 6.044 -0.577 -9.207 1.00 92.69 136 LEU A C 1
ATOM 1026 O O . LEU A 1 136 ? 5.092 -0.412 -9.970 1.00 92.69 136 LEU A O 1
ATOM 1030 N N . CYS A 1 137 ? 6.288 0.234 -8.168 1.00 90.62 137 CYS A N 1
ATOM 1031 C CA . CYS A 1 137 ? 5.421 1.376 -7.859 1.00 90.62 137 CYS A CA 1
ATOM 1032 C C . CYS A 1 137 ? 5.280 2.303 -9.076 1.00 90.62 137 CYS A C 1
ATOM 1034 O O . CYS A 1 137 ? 4.169 2.572 -9.515 1.00 90.62 137 CYS A O 1
ATOM 1036 N N . ARG A 1 138 ? 6.396 2.709 -9.704 1.00 92.38 138 ARG A N 1
ATOM 1037 C CA . ARG A 1 138 ? 6.367 3.573 -10.903 1.00 92.38 138 ARG A CA 1
ATOM 1038 C C . ARG A 1 138 ? 5.607 2.943 -12.070 1.00 92.38 138 ARG A C 1
ATOM 1040 O O . ARG A 1 138 ? 4.907 3.652 -12.788 1.00 92.38 138 ARG A O 1
ATOM 1047 N N . ARG A 1 139 ? 5.765 1.635 -12.297 1.00 94.12 139 ARG A N 1
ATOM 1048 C CA . ARG A 1 139 ? 5.040 0.914 -13.353 1.00 94.12 139 ARG A CA 1
ATOM 1049 C C . ARG A 1 139 ? 3.538 0.950 -13.085 1.00 94.12 139 ARG A C 1
ATOM 1051 O O . ARG A 1 139 ? 2.784 1.290 -13.991 1.00 94.12 139 ARG A O 1
ATOM 1058 N N . ARG A 1 140 ? 3.116 0.661 -11.854 1.00 92.31 140 ARG A N 1
ATOM 1059 C CA . ARG A 1 140 ? 1.707 0.722 -11.452 1.00 92.31 140 ARG A CA 1
ATOM 1060 C C . ARG A 1 140 ? 1.146 2.137 -11.572 1.00 92.31 140 ARG A C 1
ATOM 1062 O O . ARG A 1 140 ? 0.060 2.301 -12.115 1.00 92.31 140 ARG A O 1
ATOM 1069 N N . ASP A 1 141 ? 1.889 3.149 -11.133 1.00 89.38 141 ASP A N 1
ATOM 1070 C CA . ASP A 1 141 ? 1.458 4.549 -11.213 1.00 89.38 141 ASP A CA 1
ATOM 1071 C C . ASP A 1 141 ? 1.230 4.972 -12.675 1.00 89.38 141 ASP A C 1
ATOM 1073 O O . ASP A 1 141 ? 0.224 5.606 -12.987 1.00 89.38 141 ASP A O 1
ATOM 1077 N N . ARG A 1 142 ? 2.095 4.532 -13.603 1.00 94.00 142 ARG A N 1
ATOM 1078 C CA . ARG A 1 142 ? 1.893 4.731 -15.051 1.00 94.00 142 ARG A CA 1
ATOM 1079 C C . ARG A 1 142 ? 0.646 4.021 -15.574 1.00 94.00 142 ARG A C 1
ATOM 1081 O O . ARG A 1 142 ? -0.066 4.588 -16.396 1.00 94.00 142 ARG A O 1
ATOM 1088 N N . LEU A 1 143 ? 0.380 2.796 -15.117 1.00 91.00 143 LEU A N 1
ATOM 1089 C CA . LEU A 1 143 ? -0.823 2.055 -15.508 1.00 91.00 143 LEU A CA 1
ATOM 1090 C C . LEU A 1 143 ? -2.094 2.734 -14.986 1.00 91.00 143 LEU A C 1
ATOM 1092 O O . LEU A 1 143 ? -3.040 2.885 -15.751 1.00 91.00 143 LEU A O 1
ATOM 1096 N N . ARG A 1 144 ? -2.093 3.214 -13.736 1.00 89.19 144 ARG A N 1
ATOM 1097 C CA . ARG A 1 144 ? -3.201 3.997 -13.163 1.00 89.19 144 ARG A CA 1
ATOM 1098 C C . ARG A 1 144 ? -3.427 5.293 -13.938 1.00 89.19 144 ARG A C 1
ATOM 1100 O O . ARG A 1 144 ? -4.554 5.568 -14.331 1.00 89.19 144 ARG A O 1
ATOM 1107 N N . ALA A 1 145 ? -2.363 6.043 -14.228 1.00 90.00 145 ALA A N 1
ATOM 1108 C CA . ALA A 1 145 ? -2.453 7.263 -15.028 1.00 90.00 145 ALA A CA 1
ATOM 1109 C C . ALA A 1 145 ? -3.031 6.989 -16.427 1.00 90.00 145 ALA A C 1
ATOM 1111 O O . ALA A 1 145 ? -3.913 7.711 -16.883 1.00 90.00 145 ALA A O 1
ATOM 1112 N N . ARG A 1 146 ? -2.595 5.908 -17.089 1.00 93.00 146 ARG A N 1
ATOM 1113 C CA . ARG A 1 146 ? -3.134 5.503 -18.395 1.00 93.00 146 ARG A CA 1
ATOM 1114 C C . ARG A 1 146 ? -4.601 5.078 -18.311 1.00 93.00 146 ARG A C 1
ATOM 1116 O O . ARG A 1 146 ? -5.373 5.447 -19.188 1.00 93.00 146 ARG A O 1
ATOM 1123 N N . ALA A 1 147 ? -4.987 4.326 -17.283 1.00 90.88 147 ALA A N 1
ATOM 1124 C CA . ALA A 1 147 ? -6.372 3.906 -17.085 1.00 90.88 147 ALA A CA 1
ATOM 1125 C C . ALA A 1 147 ? -7.310 5.112 -16.916 1.00 90.88 147 ALA A C 1
ATOM 1127 O O . ALA A 1 147 ? -8.381 5.129 -17.511 1.00 90.88 147 ALA A O 1
ATOM 1128 N N . LEU A 1 148 ? -6.879 6.154 -16.194 1.00 88.31 148 LEU A N 1
ATOM 1129 C CA . LEU A 1 148 ? -7.650 7.393 -16.034 1.00 88.31 148 LEU A CA 1
ATOM 1130 C C . LEU A 1 148 ? -7.858 8.155 -17.352 1.00 88.31 148 LEU A C 1
ATOM 1132 O O . LEU A 1 148 ? -8.897 8.784 -17.522 1.00 88.31 148 LEU A O 1
ATOM 1136 N N . LEU A 1 149 ? -6.906 8.087 -18.289 1.00 88.88 149 LEU A N 1
ATOM 1137 C CA . LEU A 1 149 ? -7.047 8.700 -19.617 1.00 88.88 149 LEU A CA 1
ATOM 1138 C C . LEU A 1 149 ? -8.012 7.934 -20.531 1.00 88.88 149 LEU A C 1
ATOM 1140 O O . LEU A 1 149 ? -8.588 8.524 -21.439 1.00 88.88 149 LEU A O 1
ATOM 1144 N N . LEU A 1 150 ? -8.161 6.625 -20.316 1.00 89.44 150 LEU A N 1
ATOM 1145 C CA . LEU A 1 150 ? -9.016 5.754 -21.127 1.00 89.44 150 LEU A CA 1
ATOM 1146 C C . LEU A 1 150 ? -10.417 5.565 -20.534 1.00 89.44 150 LEU A C 1
ATOM 1148 O O . LEU A 1 150 ? -11.299 5.068 -21.230 1.00 89.44 150 LEU A O 1
ATOM 1152 N N . ALA A 1 151 ? -10.629 5.922 -19.265 1.00 85.88 151 ALA A N 1
ATOM 1153 C CA . ALA A 1 151 ? -11.916 5.769 -18.605 1.00 85.88 151 ALA A CA 1
ATOM 1154 C C . ALA A 1 151 ? -12.982 6.651 -19.296 1.00 85.88 151 ALA A C 1
ATOM 1156 O O . ALA A 1 151 ? -12.824 7.879 -19.338 1.00 85.88 151 ALA A O 1
ATOM 1157 N N . PRO A 1 152 ? -14.069 6.065 -19.837 1.00 76.94 152 PRO A N 1
ATOM 1158 C CA . PRO A 1 152 ? -15.146 6.834 -20.447 1.00 76.94 152 PRO A CA 1
ATOM 1159 C C . PRO A 1 152 ? -15.805 7.698 -19.366 1.00 76.94 152 PRO A C 1
ATOM 1161 O O . PRO A 1 152 ? -16.295 7.185 -18.365 1.00 76.94 152 PRO A O 1
ATOM 1164 N N . GLY A 1 153 ? -15.765 9.020 -19.543 1.00 70.75 153 GLY A N 1
ATOM 1165 C CA . GLY A 1 153 ? -16.245 9.978 -18.540 1.00 70.75 153 GLY A CA 1
ATOM 1166 C C . GLY A 1 153 ? -15.159 10.590 -17.651 1.00 70.75 153 GLY A C 1
ATOM 1167 O O . GLY A 1 153 ? -15.490 11.216 -16.646 1.00 70.75 153 GLY A O 1
ATOM 1168 N N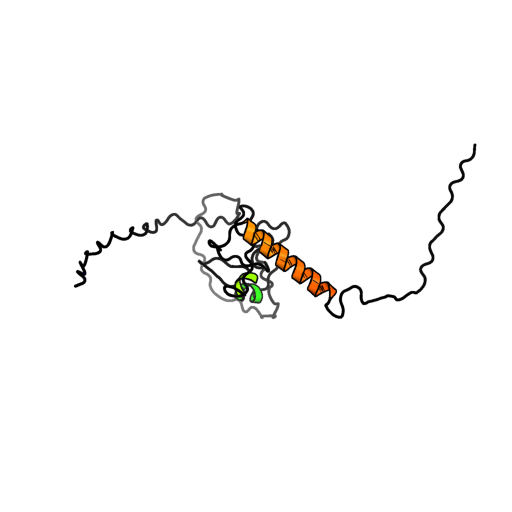 . GLY A 1 154 ? -13.876 10.457 -18.013 1.00 60.62 154 GLY A N 1
ATOM 1169 C CA . GLY A 1 154 ? -12.805 11.235 -17.387 1.00 60.62 154 GLY A CA 1
ATOM 1170 C C . GLY A 1 154 ? -13.132 12.742 -17.352 1.00 60.62 154 GLY A C 1
ATOM 1171 O O . GLY A 1 154 ? -13.867 13.236 -18.213 1.00 60.62 154 GLY A O 1
ATOM 1172 N N . PRO A 1 155 ? -12.587 13.500 -16.383 1.00 57.84 155 PRO A N 1
ATOM 1173 C CA . PRO A 1 155 ? -12.986 14.882 -16.078 1.00 57.84 155 PRO A CA 1
ATOM 1174 C C . PRO A 1 155 ? -12.822 15.894 -17.231 1.00 57.84 155 PRO A C 1
ATOM 1176 O O . PRO A 1 155 ? -13.232 17.039 -17.088 1.00 57.84 155 PRO A O 1
ATOM 1179 N N . GLY A 1 156 ? -12.267 15.486 -18.378 1.00 55.41 156 GLY A N 1
ATOM 1180 C CA . GLY A 1 156 ? -12.205 16.282 -19.607 1.00 55.41 156 GLY A CA 1
ATOM 1181 C C . GLY A 1 156 ? -13.380 16.103 -20.580 1.00 55.41 156 GLY A C 1
ATOM 1182 O O . GLY A 1 156 ? -13.427 16.809 -21.579 1.00 55.41 156 GLY A O 1
ATOM 1183 N N . ALA A 1 157 ? -14.328 15.189 -20.335 1.00 52.66 157 ALA A N 1
ATOM 1184 C CA . ALA A 1 157 ? -15.471 14.973 -21.237 1.00 52.66 157 ALA A CA 1
ATOM 1185 C C . ALA A 1 157 ? -16.667 15.907 -20.961 1.00 52.66 157 ALA A C 1
ATOM 1187 O O . ALA A 1 157 ? -17.616 15.952 -21.743 1.00 52.66 157 ALA A O 1
ATOM 1188 N N . ARG A 1 158 ? -16.638 16.672 -19.864 1.00 54.00 158 ARG A N 1
ATOM 1189 C CA . ARG A 1 158 ? -17.649 17.692 -19.573 1.00 54.00 158 ARG A CA 1
ATOM 1190 C C . ARG A 1 158 ? -17.148 19.059 -20.029 1.00 54.00 158 ARG A C 1
ATOM 1192 O O . ARG A 1 158 ? -16.431 19.730 -19.301 1.00 54.00 158 ARG A O 1
ATOM 1199 N N . GLY A 1 159 ? -17.591 19.470 -21.215 1.00 52.84 159 GLY A N 1
ATOM 1200 C CA . GLY A 1 159 ? -17.733 20.889 -21.529 1.00 52.84 159 GLY A CA 1
ATOM 1201 C C . GLY A 1 159 ? -16.726 21.478 -22.509 1.00 52.84 159 GLY A C 1
ATOM 1202 O O . GLY A 1 159 ? -16.134 22.508 -22.219 1.00 52.84 159 GLY A O 1
ATOM 1203 N N . ALA A 1 160 ? -16.680 20.964 -23.739 1.00 51.91 160 ALA A N 1
ATOM 1204 C CA . ALA A 1 160 ? -16.594 21.861 -24.896 1.00 51.91 160 ALA A CA 1
ATOM 1205 C C . ALA A 1 160 ? -17.973 22.526 -25.117 1.00 51.91 160 ALA A C 1
ATOM 1207 O O . ALA A 1 160 ? -18.582 22.412 -26.174 1.00 51.91 160 ALA A O 1
ATOM 1208 N N . GLY A 1 161 ? -18.505 23.155 -24.066 1.00 52.34 161 GLY A N 1
ATOM 1209 C CA . GLY A 1 161 ? -19.583 24.125 -24.164 1.00 52.34 161 GLY A CA 1
ATOM 1210 C C . GLY A 1 161 ? -18.921 25.453 -24.478 1.00 52.34 161 GLY A C 1
ATOM 1211 O O . GLY A 1 161 ? -18.532 26.190 -23.578 1.00 52.34 161 GLY A O 1
ATOM 1212 N N . ALA A 1 162 ? -18.697 25.690 -25.763 1.00 54.97 162 ALA A N 1
ATOM 1213 C CA . ALA A 1 162 ? -18.295 26.980 -26.276 1.00 54.97 162 ALA A CA 1
ATOM 1214 C C . ALA A 1 162 ? -19.482 27.942 -26.152 1.00 54.97 162 ALA A C 1
ATOM 1216 O O . ALA A 1 162 ? -20.273 28.045 -27.078 1.00 54.97 162 ALA A O 1
ATOM 1217 N N . GLU A 1 163 ? -19.606 28.654 -25.035 1.00 54.53 163 GLU A N 1
ATOM 1218 C CA . GLU A 1 163 ? -20.394 29.888 -24.997 1.00 54.53 163 GLU A CA 1
ATOM 1219 C C . GLU A 1 163 ? -19.595 30.991 -24.295 1.00 54.53 163 GLU A C 1
ATOM 1221 O O . GLU A 1 163 ? -19.551 31.109 -23.076 1.00 54.53 163 GLU A O 1
ATOM 1226 N N . GLY A 1 164 ? -18.900 31.771 -25.127 1.00 55.19 164 GLY A N 1
ATOM 1227 C CA . GLY A 1 164 ? -18.771 33.221 -24.991 1.00 55.19 164 GLY A CA 1
ATOM 1228 C C . GLY A 1 164 ? -18.264 33.794 -23.668 1.00 55.19 164 GLY A C 1
ATOM 1229 O O . GLY A 1 164 ? -19.007 34.484 -22.982 1.00 55.19 164 GLY A O 1
ATOM 1230 N N . ALA A 1 165 ? -16.968 33.670 -23.382 1.00 54.53 165 ALA A N 1
ATOM 1231 C CA . ALA A 1 165 ? -16.276 34.645 -22.537 1.00 54.53 165 ALA A CA 1
ATOM 1232 C C . ALA A 1 165 ? -15.282 35.419 -23.410 1.00 54.53 165 ALA A C 1
ATOM 1234 O O . ALA A 1 165 ? -14.195 34.938 -23.730 1.00 54.53 165 ALA A O 1
ATOM 1235 N N . ALA A 1 166 ? -15.707 36.600 -23.860 1.00 64.19 166 ALA A N 1
ATOM 1236 C CA . ALA A 1 166 ? -14.892 37.522 -24.639 1.00 64.19 166 ALA A CA 1
ATOM 1237 C C . ALA A 1 166 ? -13.617 37.912 -23.861 1.00 64.19 166 ALA A C 1
ATOM 1239 O O . ALA A 1 166 ? -13.708 38.215 -22.668 1.00 64.19 166 ALA A O 1
ATOM 1240 N N . PRO A 1 167 ? -12.431 37.941 -24.497 1.00 61.78 167 PRO A N 1
ATOM 1241 C CA . PRO A 1 167 ? -11.231 38.451 -23.850 1.00 61.78 167 PRO A CA 1
ATOM 1242 C C . PRO A 1 167 ? -11.377 39.961 -23.634 1.00 61.78 167 PRO A C 1
ATOM 1244 O O . PRO A 1 167 ? -11.429 40.739 -24.588 1.00 61.78 167 PRO A O 1
ATOM 1247 N N . ALA A 1 168 ? -11.451 40.375 -22.367 1.00 60.69 168 ALA A N 1
ATOM 1248 C CA . ALA A 1 168 ? -11.366 41.778 -21.992 1.00 60.69 168 ALA A CA 1
ATOM 1249 C C . ALA A 1 168 ? -10.013 42.353 -22.444 1.00 60.69 168 ALA A C 1
ATOM 1251 O O . ALA A 1 168 ? -8.967 41.711 -22.325 1.00 60.69 168 ALA A O 1
ATOM 1252 N N . GLY A 1 169 ? -10.085 43.558 -23.008 1.00 60.47 169 GLY A N 1
ATOM 1253 C CA . GLY A 1 169 ? -9.027 44.234 -23.744 1.00 60.47 169 GLY A CA 1
ATOM 1254 C C . GLY A 1 169 ? -7.680 44.282 -23.030 1.00 60.47 169 GLY A C 1
ATOM 1255 O O . GLY A 1 169 ? -7.561 44.626 -21.856 1.00 60.47 169 GLY A O 1
ATOM 1256 N N . ARG A 1 170 ? -6.640 43.989 -23.805 1.00 61.75 170 ARG A N 1
ATOM 1257 C CA . ARG A 1 170 ? -5.247 44.232 -23.454 1.00 61.75 170 ARG A CA 1
ATOM 1258 C C . ARG A 1 170 ? -5.019 45.744 -23.525 1.00 61.75 170 ARG A C 1
ATOM 1260 O O . ARG A 1 170 ? -4.936 46.300 -24.616 1.00 61.75 170 ARG A O 1
ATOM 1267 N N . GLY A 1 171 ? -4.986 46.396 -22.365 1.00 66.31 171 GLY A N 1
ATOM 1268 C CA . GLY A 1 171 ? -4.623 47.804 -22.247 1.00 66.31 171 GLY A CA 1
ATOM 1269 C C . GLY A 1 171 ? -3.228 48.035 -22.822 1.00 66.31 171 GLY A C 1
ATOM 1270 O O . GLY A 1 171 ? -2.253 47.436 -22.369 1.00 66.31 171 GLY A O 1
ATOM 1271 N N . VAL A 1 172 ? -3.160 48.866 -23.854 1.00 68.06 172 VAL A N 1
ATOM 1272 C CA . VAL A 1 172 ? -1.928 49.461 -24.365 1.00 68.06 172 VAL A CA 1
ATOM 1273 C C . VAL A 1 172 ? -1.504 50.554 -23.389 1.00 68.06 172 VAL A C 1
ATOM 1275 O O . VAL A 1 172 ? -2.257 51.490 -23.138 1.00 68.06 172 VAL A O 1
ATOM 1278 N N . ILE A 1 173 ? -0.321 50.400 -22.801 1.00 69.69 173 ILE A N 1
ATOM 1279 C CA . ILE A 1 173 ? 0.362 51.481 -22.095 1.00 69.69 173 ILE A CA 1
ATOM 1280 C C . ILE A 1 173 ? 1.019 52.374 -23.152 1.00 69.69 173 ILE A C 1
ATOM 1282 O O . ILE A 1 173 ? 1.859 51.910 -23.920 1.00 69.69 173 ILE A O 1
ATOM 1286 N N . SER A 1 174 ? 0.576 53.625 -23.239 1.00 69.31 174 SER A N 1
ATOM 1287 C CA . SER A 1 174 ? 1.264 54.671 -23.994 1.00 69.31 174 SER A CA 1
ATOM 1288 C C . SER A 1 174 ? 2.437 55.173 -23.157 1.00 69.31 174 SER A C 1
ATOM 1290 O O . SER A 1 174 ? 2.251 55.525 -21.994 1.00 69.31 174 SER A O 1
ATOM 1292 N N . GLU A 1 175 ? 3.634 55.185 -23.735 1.00 77.75 175 GLU A N 1
ATOM 1293 C CA . GLU A 1 175 ? 4.785 55.903 -23.191 1.00 77.75 175 GLU A CA 1
ATOM 1294 C C . GLU A 1 175 ? 4.787 57.302 -23.825 1.00 77.75 175 GLU A C 1
ATOM 1296 O O . GLU A 1 175 ? 5.083 57.442 -25.012 1.00 77.75 175 GLU A O 1
ATOM 1301 N N . ASP A 1 176 ? 4.381 58.317 -23.058 1.00 72.81 176 ASP A N 1
ATOM 1302 C CA . ASP A 1 176 ? 4.549 59.728 -23.421 1.00 72.81 176 ASP A CA 1
ATOM 1303 C C . ASP A 1 176 ? 5.987 60.162 -23.097 1.00 72.81 176 ASP A C 1
ATOM 1305 O O . ASP A 1 176 ? 6.487 59.922 -21.992 1.00 72.81 176 ASP A O 1
ATOM 1309 N N . GLY A 1 177 ? 6.643 60.764 -24.092 1.00 70.12 177 GLY A N 1
ATOM 1310 C CA . GLY A 1 177 ? 7.953 61.413 -23.987 1.00 70.12 177 GLY A CA 1
ATOM 1311 C C . GLY A 1 177 ? 7.867 62.904 -23.697 1.00 70.12 177 GLY A C 1
ATOM 1312 O O . GLY A 1 177 ? 6.769 63.485 -23.839 1.00 70.12 177 GLY A O 1
#

Secondary structure (DSSP, 8-state):
-----------PPPPPPP----------------------------------------------SS-SSPPP--HHHHHHS-EETTEE--GGGGGTTTT--B-TTTTSTT--TTGGG-SSB-S--TTS-HHHHHHHHHHHHHHHHHHHHHSTT-TTSS------------PPPP---